Protein AF-A0A0J9EA52-F1 (afdb_monomer_lite)

Radius of gyration: 19.1 Å; chains: 1; bounding box: 50×24×46 Å

Foldseek 3Di:
DPPDCCVVDPDLVPLVVDDVSDSVPDDDPQRVQQVVCCVAQVDGPVCVVVVVTDHGCPVDDDPPPPPD

Organism: NCBI:txid1675527

Structure (mmCIF, N/CA/C/O backbone):
data_AF-A0A0J9EA52-F1
#
_entry.id   AF-A0A0J9EA52-F1
#
loop_
_atom_site.group_PDB
_atom_site.id
_atom_site.type_symbol
_atom_site.label_atom_id
_atom_site.label_alt_id
_atom_si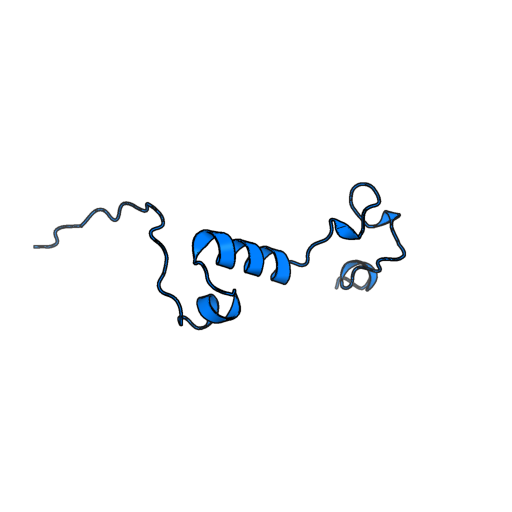te.label_comp_id
_atom_site.label_asym_id
_atom_site.label_entity_id
_atom_site.label_seq_id
_atom_site.pdbx_PDB_ins_code
_atom_site.Cartn_x
_atom_site.Cartn_y
_atom_site.Cartn_z
_atom_site.occupancy
_atom_site.B_iso_or_equiv
_atom_site.auth_seq_id
_atom_site.auth_comp_id
_atom_site.auth_asym_id
_atom_site.auth_atom_id
_atom_site.pdbx_PDB_model_num
ATOM 1 N N . MET A 1 1 ? -12.582 -3.847 -25.558 1.00 47.69 1 MET A N 1
ATOM 2 C CA . MET A 1 1 ? -11.671 -4.828 -24.927 1.00 47.69 1 MET A CA 1
ATOM 3 C C . MET A 1 1 ? -10.283 -4.218 -24.876 1.00 47.69 1 MET A C 1
ATOM 5 O O . MET A 1 1 ? -9.790 -3.816 -25.920 1.00 47.69 1 MET A O 1
ATOM 9 N N . LEU A 1 2 ? -9.668 -4.123 -23.696 1.00 50.41 2 LEU A N 1
ATOM 10 C CA . LEU A 1 2 ? -8.234 -3.844 -23.584 1.00 50.41 2 LEU A CA 1
ATOM 11 C C . LEU A 1 2 ? -7.485 -5.127 -23.967 1.00 50.41 2 LEU A C 1
ATOM 13 O O . LEU A 1 2 ? -7.410 -6.060 -23.178 1.00 50.41 2 LEU A O 1
ATOM 17 N N . THR A 1 3 ? -7.014 -5.207 -25.210 1.00 70.69 3 THR A N 1
ATOM 18 C CA . THR A 1 3 ? -6.367 -6.405 -25.776 1.00 70.69 3 THR A CA 1
ATOM 19 C C . THR A 1 3 ? -4.860 -6.463 -25.534 1.00 70.69 3 THR A C 1
ATOM 21 O O . THR A 1 3 ? -4.241 -7.469 -25.860 1.00 70.69 3 THR A O 1
ATOM 24 N N . CYS A 1 4 ? -4.253 -5.415 -24.968 1.00 65.50 4 CYS A N 1
ATOM 25 C CA . CYS A 1 4 ? -2.815 -5.369 -24.703 1.00 65.50 4 CYS A CA 1
ATOM 26 C C . CYS A 1 4 ? -2.485 -5.942 -23.310 1.00 65.50 4 CYS A C 1
ATOM 28 O O . CYS A 1 4 ? -2.6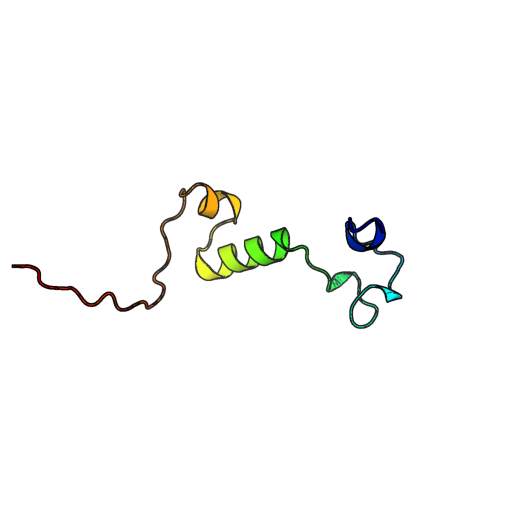98 -5.249 -22.312 1.00 65.50 4 CYS A O 1
ATOM 30 N N . PRO A 1 5 ? -1.909 -7.157 -23.213 1.00 67.81 5 PRO A N 1
ATOM 31 C CA . PRO A 1 5 ? -1.622 -7.811 -21.932 1.00 67.81 5 PRO A CA 1
ATOM 32 C C . PRO A 1 5 ? -0.588 -7.065 -21.078 1.00 67.81 5 PRO A C 1
ATOM 34 O O . PRO A 1 5 ? -0.632 -7.149 -19.856 1.00 67.81 5 PRO A O 1
ATOM 37 N N . VAL A 1 6 ? 0.281 -6.267 -21.704 1.00 66.88 6 VAL A N 1
ATOM 38 C CA . VAL A 1 6 ? 1.284 -5.418 -21.031 1.00 66.88 6 VAL A CA 1
ATOM 39 C C . VAL A 1 6 ? 0.688 -4.327 -20.135 1.00 66.88 6 VAL A C 1
ATOM 41 O O . VAL A 1 6 ? 1.385 -3.816 -19.266 1.00 66.88 6 VAL A O 1
ATOM 44 N N . PHE A 1 7 ? -0.586 -3.970 -20.322 1.00 64.88 7 PHE A N 1
ATOM 45 C CA . PHE A 1 7 ? -1.296 -3.059 -19.416 1.00 64.88 7 PHE A CA 1
ATOM 46 C C . PHE A 1 7 ? -2.067 -3.795 -18.314 1.00 64.88 7 PHE A C 1
ATOM 48 O O . PHE A 1 7 ? -2.510 -3.162 -17.361 1.00 64.88 7 PHE A O 1
ATOM 55 N N . LEU A 1 8 ? -2.242 -5.114 -18.442 1.00 68.62 8 LEU A N 1
ATOM 56 C CA . LEU A 1 8 ? -2.926 -5.948 -17.452 1.00 68.62 8 LEU A CA 1
ATOM 57 C C . LEU A 1 8 ? -1.943 -6.497 -16.416 1.00 68.62 8 LEU A C 1
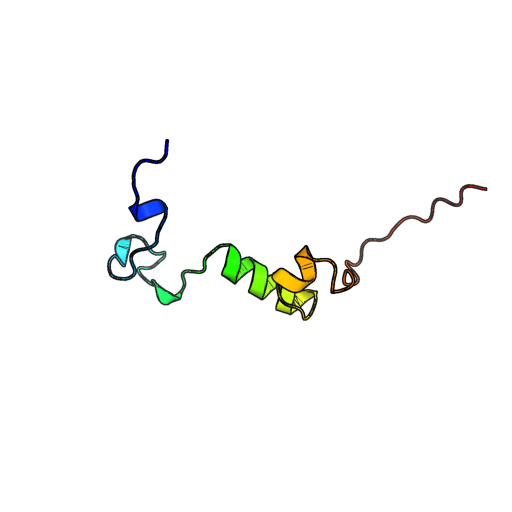ATOM 59 O O . LEU A 1 8 ? -2.266 -6.541 -15.232 1.00 68.62 8 LEU A O 1
ATOM 63 N N . PHE 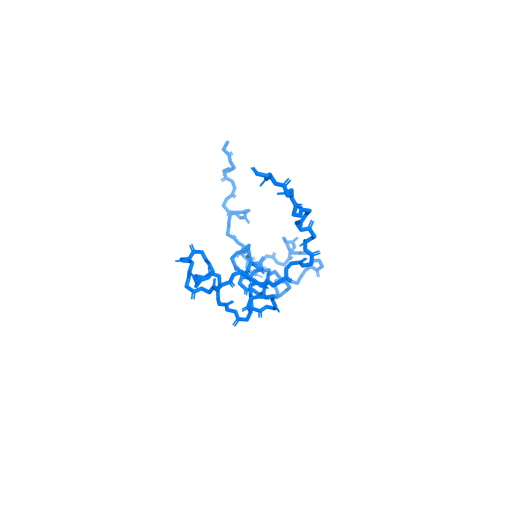A 1 9 ? -0.744 -6.882 -16.860 1.00 72.00 9 PHE A N 1
ATOM 64 C CA . PHE A 1 9 ? 0.311 -7.404 -16.001 1.00 72.00 9 PHE A CA 1
ATOM 65 C C . PHE A 1 9 ? 1.599 -6.600 -16.221 1.00 72.00 9 PHE A C 1
ATOM 67 O O . PHE A 1 9 ? 2.130 -6.605 -17.335 1.00 72.00 9 PHE A O 1
ATOM 74 N N . PRO A 1 10 ? 2.098 -5.895 -15.193 1.00 75.06 10 PRO A N 1
ATOM 75 C CA . PRO A 1 10 ? 3.317 -5.104 -15.299 1.00 75.06 10 PRO A CA 1
ATOM 76 C C . PRO A 1 10 ? 4.527 -6.025 -15.503 1.00 75.06 10 PRO A C 1
ATOM 78 O O . PRO A 1 10 ? 4.844 -6.861 -14.660 1.00 75.06 10 PRO A O 1
ATOM 81 N N . ASP A 1 11 ? 5.219 -5.852 -16.624 1.00 83.50 11 ASP A N 1
ATOM 82 C CA . ASP A 1 11 ? 6.483 -6.526 -16.925 1.00 83.50 11 ASP A CA 1
ATOM 83 C C . ASP A 1 11 ? 7.641 -5.681 -16.380 1.00 83.50 11 ASP A C 1
ATOM 85 O O . ASP A 1 11 ? 7.917 -4.606 -16.913 1.00 83.50 11 ASP A O 1
ATOM 89 N N . ARG A 1 12 ? 8.299 -6.145 -15.307 1.00 82.56 12 ARG A N 1
ATOM 90 C CA . ARG A 1 12 ? 9.349 -5.390 -14.592 1.00 82.56 12 ARG A CA 1
ATOM 91 C C . ARG A 1 12 ? 10.565 -5.073 -15.459 1.00 82.56 12 ARG A C 1
ATOM 93 O O . ARG A 1 12 ? 11.219 -4.064 -15.205 1.00 82.56 12 ARG A O 1
ATOM 100 N N . ASP A 1 13 ? 10.831 -5.869 -16.492 1.00 86.00 13 ASP A N 1
ATOM 101 C CA . ASP A 1 13 ? 11.967 -5.650 -17.392 1.00 86.00 13 ASP A CA 1
ATOM 102 C C . ASP A 1 13 ? 11.718 -4.463 -18.339 1.00 86.00 13 ASP A C 1
ATOM 104 O O . ASP A 1 13 ? 12.647 -3.852 -18.872 1.00 86.00 13 ASP A O 1
ATOM 108 N N . ARG A 1 14 ? 10.452 -4.060 -18.510 1.00 85.19 14 ARG A N 1
ATOM 109 C CA . ARG A 1 14 ? 10.045 -2.930 -19.354 1.00 85.19 14 ARG A CA 1
ATOM 110 C C . ARG A 1 14 ? 9.951 -1.643 -18.548 1.00 85.19 14 ARG A C 1
ATOM 112 O O . ARG A 1 14 ? 8.875 -1.066 -18.396 1.00 85.19 14 ARG A O 1
ATOM 119 N N . THR A 1 15 ? 11.096 -1.149 -18.087 1.00 86.62 15 THR A N 1
ATOM 120 C CA . THR A 1 15 ? 11.205 0.076 -17.271 1.00 86.62 15 THR A CA 1
ATOM 121 C C . THR A 1 15 ? 10.459 1.276 -17.867 1.00 86.62 15 THR A C 1
ATOM 123 O O . THR A 1 15 ? 9.828 2.023 -17.127 1.00 86.62 15 THR A O 1
ATOM 126 N N . ALA A 1 16 ? 10.423 1.420 -19.196 1.00 84.81 16 ALA A N 1
ATOM 127 C CA . ALA A 1 16 ? 9.703 2.491 -19.896 1.00 84.81 16 ALA A CA 1
ATOM 128 C C . ALA A 1 16 ? 8.187 2.554 -19.608 1.00 84.81 16 ALA A C 1
ATOM 130 O O . ALA A 1 16 ? 7.573 3.598 -19.815 1.00 84.81 16 ALA A O 1
ATOM 131 N N . LEU A 1 17 ? 7.581 1.458 -19.139 1.00 82.44 17 LEU A N 1
ATOM 132 C CA . LEU A 1 17 ? 6.166 1.409 -18.757 1.00 82.44 17 LEU A CA 1
ATOM 133 C C . LEU A 1 17 ? 5.910 1.928 -17.334 1.00 82.44 17 LEU A C 1
ATOM 135 O O . LEU A 1 17 ? 4.756 2.111 -16.948 1.00 82.44 17 LEU A O 1
ATOM 139 N N . PHE A 1 18 ? 6.963 2.180 -16.555 1.00 84.38 18 PHE A N 1
ATOM 140 C CA . PHE A 1 18 ? 6.866 2.639 -15.176 1.00 84.38 18 PHE A CA 1
ATOM 141 C C . PHE A 1 18 ? 7.193 4.123 -15.060 1.00 84.38 18 PHE A C 1
ATOM 143 O O . PHE A 1 18 ? 8.083 4.653 -15.730 1.00 84.38 18 PHE A O 1
ATOM 150 N N . ILE A 1 19 ? 6.494 4.803 -14.151 1.00 81.31 19 ILE A N 1
ATOM 151 C CA . ILE A 1 19 ? 6.762 6.205 -13.829 1.00 81.31 19 ILE A CA 1
ATOM 152 C C . ILE A 1 19 ? 8.235 6.341 -13.424 1.00 81.31 19 ILE A C 1
ATOM 154 O O . ILE A 1 19 ? 8.716 5.642 -12.533 1.00 81.31 19 ILE A O 1
ATOM 158 N N . ARG A 1 20 ? 8.953 7.246 -14.104 1.00 86.19 20 ARG A N 1
ATOM 159 C CA . ARG A 1 20 ? 10.401 7.482 -13.932 1.00 86.19 20 ARG A CA 1
ATOM 160 C C . ARG A 1 20 ? 11.285 6.256 -14.192 1.00 86.19 20 ARG A C 1
ATOM 162 O O . ARG A 1 20 ? 12.412 6.218 -13.711 1.00 86.19 20 ARG A O 1
ATOM 169 N N . GLY A 1 21 ? 10.801 5.259 -14.930 1.00 85.06 21 GLY A N 1
ATOM 170 C CA . GLY A 1 21 ? 11.594 4.068 -15.211 1.00 85.06 21 GLY A CA 1
ATOM 171 C C . GLY A 1 21 ? 11.824 3.173 -13.994 1.00 85.06 21 GLY A C 1
ATOM 172 O O . GLY A 1 21 ? 12.784 2.412 -14.005 1.00 85.06 21 GLY A O 1
ATOM 173 N N . CYS A 1 22 ? 11.004 3.290 -12.939 1.00 86.94 22 CYS A N 1
ATOM 174 C CA . CYS A 1 22 ? 11.208 2.601 -11.664 1.00 86.94 22 CYS A CA 1
ATOM 175 C C . CYS A 1 22 ? 10.114 1.547 -11.407 1.00 86.94 22 CYS A C 1
ATOM 177 O O . CYS A 1 22 ? 9.057 1.883 -10.862 1.00 86.94 22 CYS A O 1
ATOM 179 N N . PRO A 1 23 ? 10.349 0.271 -11.770 1.00 85.88 23 PRO A N 1
ATOM 180 C CA . PRO A 1 23 ? 9.422 -0.823 -11.489 1.00 85.88 23 PRO A CA 1
ATOM 181 C C . PRO A 1 23 ? 9.161 -1.031 -9.997 1.00 85.88 23 PRO A C 1
ATOM 183 O O . PRO A 1 23 ? 8.056 -1.392 -9.618 1.00 85.88 23 PRO A O 1
ATOM 186 N N . ASP A 1 24 ? 10.144 -0.765 -9.136 1.00 83.81 24 ASP A N 1
ATOM 187 C CA . ASP A 1 24 ? 10.021 -0.982 -7.686 1.00 83.81 24 ASP A CA 1
ATOM 188 C C . ASP A 1 24 ? 9.061 0.005 -7.009 1.00 83.81 24 ASP A C 1
ATOM 190 O O . ASP A 1 24 ? 8.551 -0.256 -5.920 1.00 83.81 24 ASP A O 1
ATOM 194 N N . ALA A 1 25 ? 8.795 1.145 -7.654 1.00 82.75 25 ALA A N 1
ATOM 195 C CA . ALA A 1 25 ? 7.797 2.104 -7.196 1.00 82.75 25 ALA A CA 1
ATOM 196 C C . ALA A 1 25 ? 6.362 1.686 -7.562 1.00 82.75 25 ALA A C 1
ATOM 198 O O . ALA A 1 25 ? 5.406 2.263 -7.040 1.00 82.75 25 ALA A O 1
ATOM 199 N N . TYR A 1 26 ? 6.196 0.709 -8.460 1.00 84.38 26 TYR A N 1
ATOM 200 C CA . TYR A 1 26 ? 4.886 0.198 -8.835 1.00 84.38 26 TYR A CA 1
ATOM 201 C C . TYR A 1 26 ? 4.266 -0.588 -7.683 1.00 84.38 26 TYR A C 1
ATOM 203 O O . TYR A 1 26 ? 4.903 -1.448 -7.078 1.00 84.38 26 TYR A O 1
ATOM 211 N N . LYS A 1 27 ? 2.989 -0.318 -7.418 1.00 83.06 27 LYS A N 1
ATOM 212 C CA . LYS A 1 27 ? 2.156 -1.111 -6.518 1.00 83.06 27 LYS A CA 1
ATOM 213 C C . LYS A 1 27 ? 0.859 -1.445 -7.227 1.00 83.06 27 LYS A C 1
ATOM 215 O O . LYS A 1 27 ? 0.239 -0.576 -7.843 1.00 83.06 27 LYS A O 1
ATOM 220 N N . THR A 1 28 ? 0.435 -2.694 -7.117 1.00 83.50 28 THR A N 1
ATOM 221 C CA . THR A 1 28 ? -0.904 -3.109 -7.530 1.00 83.50 28 THR A CA 1
ATOM 222 C C . THR A 1 28 ? -1.961 -2.430 -6.657 1.00 83.50 28 THR A C 1
ATOM 224 O O . THR A 1 28 ? -1.698 -2.034 -5.518 1.00 83.50 28 THR A O 1
ATOM 227 N N . ILE A 1 29 ? -3.193 -2.343 -7.166 1.00 85.38 29 ILE A N 1
ATOM 228 C CA . ILE A 1 29 ? -4.336 -1.832 -6.391 1.00 85.38 29 ILE A CA 1
ATOM 229 C C . ILE A 1 29 ? -4.496 -2.624 -5.084 1.00 85.38 29 ILE A C 1
ATOM 231 O O . ILE A 1 29 ? -4.749 -2.034 -4.038 1.00 85.38 29 ILE A O 1
ATOM 235 N N . ALA A 1 30 ? -4.279 -3.943 -5.120 1.00 85.06 30 ALA A N 1
ATOM 236 C CA . ALA A 1 30 ? -4.354 -4.800 -3.941 1.00 85.06 30 ALA A CA 1
ATOM 237 C C . ALA A 1 30 ? -3.281 -4.457 -2.889 1.00 85.06 30 ALA A C 1
ATOM 239 O O . ALA A 1 30 ? -3.590 -4.370 -1.702 1.00 85.06 30 ALA A O 1
ATOM 240 N N . GLU A 1 31 ? -2.033 -4.218 -3.305 1.00 89.00 31 GLU A N 1
ATOM 241 C CA . GLU A 1 31 ? -0.953 -3.810 -2.395 1.00 89.00 31 GLU A CA 1
ATOM 242 C C . GLU A 1 31 ? -1.196 -2.420 -1.804 1.00 89.00 31 GLU A C 1
ATOM 244 O O . GLU A 1 31 ? -0.973 -2.213 -0.610 1.00 89.00 31 GLU A O 1
ATOM 249 N N . ALA A 1 32 ? -1.677 -1.476 -2.617 1.00 90.44 32 ALA A N 1
ATOM 250 C CA . ALA A 1 32 ? -2.030 -0.136 -2.162 1.00 90.44 32 ALA A CA 1
ATOM 251 C C . ALA A 1 32 ? -3.189 -0.170 -1.150 1.00 90.44 32 ALA A C 1
ATOM 253 O O . ALA A 1 32 ? -3.081 0.432 -0.082 1.00 90.44 32 ALA A O 1
ATOM 254 N N . ALA A 1 33 ? -4.249 -0.929 -1.441 1.00 91.94 33 ALA A N 1
ATOM 255 C CA . ALA A 1 33 ? -5.386 -1.111 -0.542 1.00 91.94 33 ALA A CA 1
ATOM 256 C C . ALA A 1 33 ? -4.967 -1.771 0.778 1.00 91.94 33 ALA A C 1
ATOM 258 O O . ALA A 1 33 ? -5.319 -1.295 1.851 1.00 91.94 33 ALA A O 1
ATOM 259 N N . ASN A 1 34 ? -4.147 -2.823 0.724 1.00 94.88 34 ASN A N 1
ATOM 260 C CA . ASN A 1 34 ? -3.655 -3.480 1.931 1.00 94.88 34 ASN A CA 1
ATOM 261 C C . ASN A 1 34 ? -2.757 -2.568 2.777 1.00 94.88 34 ASN A C 1
ATOM 263 O O . ASN A 1 34 ? -2.845 -2.598 4.002 1.00 94.88 34 ASN A O 1
ATOM 267 N N . ALA A 1 35 ? -1.912 -1.743 2.151 1.00 93.44 35 ALA A N 1
ATOM 268 C CA . ALA A 1 35 ? -1.129 -0.743 2.873 1.00 93.44 35 ALA A CA 1
ATOM 269 C C . ALA A 1 35 ? -2.035 0.287 3.565 1.00 93.44 35 ALA A C 1
ATOM 271 O O . ALA A 1 35 ? -1.836 0.566 4.743 1.00 93.44 35 ALA A O 1
ATOM 272 N N . TYR A 1 36 ? -3.060 0.783 2.866 1.00 92.94 36 TYR A N 1
ATOM 273 C CA . TYR A 1 36 ? -4.054 1.697 3.427 1.00 92.94 36 TYR A CA 1
ATOM 274 C C . TYR A 1 36 ? -4.788 1.083 4.630 1.00 92.94 36 TYR A C 1
ATOM 276 O O . TYR A 1 36 ? -4.790 1.671 5.711 1.00 92.94 36 TYR A O 1
ATOM 284 N N . CYS A 1 37 ? -5.326 -0.136 4.496 1.00 93.81 37 CYS A N 1
ATOM 285 C CA . CYS A 1 37 ? -5.987 -0.841 5.600 1.00 93.81 37 CYS A CA 1
ATOM 286 C C . CYS A 1 37 ? -5.053 -1.025 6.803 1.00 93.81 37 CYS A C 1
ATOM 288 O O . CYS A 1 37 ? -5.459 -0.802 7.939 1.00 93.81 37 CYS A O 1
ATOM 290 N N . ARG A 1 38 ? -3.772 -1.337 6.585 1.00 94.06 38 ARG A N 1
ATOM 291 C CA . ARG A 1 38 ? -2.810 -1.440 7.692 1.00 94.06 38 ARG A CA 1
ATOM 292 C C . ARG A 1 38 ? -2.568 -0.112 8.398 1.00 94.06 38 ARG A C 1
ATOM 294 O O . ARG A 1 38 ? -2.364 -0.116 9.605 1.00 94.06 38 ARG A O 1
ATOM 301 N N . THR A 1 39 ? -2.573 1.002 7.673 1.00 92.62 39 THR A N 1
ATOM 302 C CA . THR A 1 39 ? -2.370 2.332 8.259 1.00 92.62 39 THR A CA 1
ATOM 303 C C . THR A 1 39 ? -3.576 2.797 9.073 1.00 92.62 39 THR A C 1
ATOM 305 O O . THR A 1 39 ? -3.380 3.336 10.155 1.00 92.62 39 THR A O 1
ATOM 308 N N . PHE A 1 40 ? -4.798 2.588 8.575 1.00 90.69 40 PHE A N 1
ATOM 309 C CA . PHE A 1 40 ? -6.006 3.168 9.178 1.00 90.69 40 PHE A CA 1
ATOM 310 C C . PHE A 1 40 ? -6.820 2.181 10.027 1.00 90.69 40 PHE A C 1
ATOM 312 O O . PHE A 1 40 ? -7.329 2.567 11.071 1.00 90.69 40 PHE A O 1
ATOM 319 N N . TRP A 1 41 ? -6.905 0.909 9.628 1.00 92.19 41 TRP A N 1
ATOM 320 C CA . TRP A 1 41 ? -7.574 -0.152 10.401 1.00 92.19 41 TRP A CA 1
ATOM 321 C C . TRP A 1 41 ? -6.603 -0.934 11.298 1.00 92.19 41 TRP A C 1
ATOM 323 O O . TRP A 1 41 ? -7.040 -1.682 12.166 1.00 92.19 41 TRP A O 1
ATOM 333 N N . GLY A 1 42 ? -5.288 -0.850 11.062 1.00 92.88 42 GLY A N 1
ATOM 334 C CA . GLY A 1 42 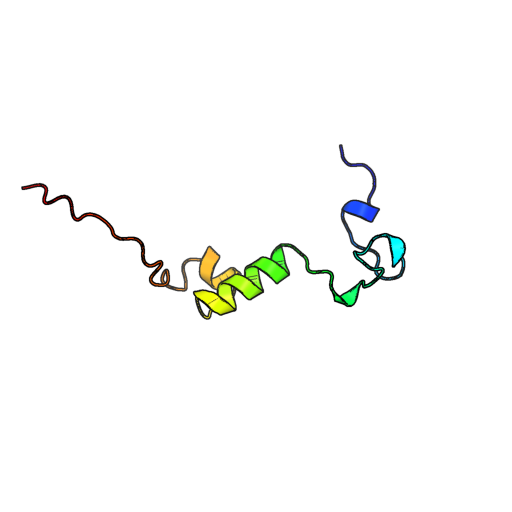? -4.320 -1.738 11.720 1.00 92.88 42 GLY A CA 1
ATOM 335 C C . GLY A 1 42 ? -4.431 -3.207 11.280 1.00 92.88 42 GLY A C 1
ATOM 336 O O . GLY A 1 42 ? -3.827 -4.078 11.903 1.00 92.88 42 GLY A O 1
ATOM 337 N N . ALA A 1 43 ? -5.180 -3.492 10.208 1.00 93.94 43 ALA A N 1
ATOM 338 C CA . ALA A 1 43 ? -5.517 -4.842 9.759 1.00 93.94 43 ALA A CA 1
ATOM 339 C C . ALA A 1 43 ? -5.254 -5.047 8.259 1.00 93.94 43 ALA A C 1
ATOM 341 O O . ALA A 1 43 ? -4.997 -4.099 7.511 1.00 93.94 43 ALA A O 1
ATOM 342 N N . SER A 1 44 ? -5.276 -6.304 7.803 1.00 95.56 44 SER A N 1
ATOM 343 C CA . SER A 1 44 ? -5.119 -6.605 6.378 1.00 95.56 44 SER A CA 1
ATOM 344 C C . SER A 1 44 ? -6.393 -6.285 5.595 1.00 95.56 44 SER A C 1
ATOM 346 O O . SER A 1 44 ? -7.494 -6.311 6.142 1.00 95.56 44 SER A O 1
ATOM 348 N N . VAL A 1 45 ? -6.265 -6.055 4.283 1.00 94.06 45 VAL A N 1
ATOM 349 C CA . VAL A 1 45 ? -7.435 -5.839 3.408 1.00 94.06 45 VAL A CA 1
ATOM 350 C C . VAL A 1 45 ? -8.425 -7.010 3.459 1.00 94.06 45 VAL A C 1
ATOM 352 O O . VAL A 1 45 ? -9.628 -6.811 3.333 1.00 94.06 45 VAL A O 1
ATOM 355 N N . ILE A 1 46 ? -7.936 -8.235 3.687 1.00 95.19 46 ILE A N 1
ATOM 356 C CA . ILE A 1 46 ? -8.780 -9.431 3.784 1.00 95.19 46 ILE A CA 1
ATOM 357 C C . ILE A 1 46 ? -9.653 -9.370 5.040 1.00 95.19 46 ILE A C 1
ATOM 359 O O . ILE A 1 46 ? -10.833 -9.707 4.970 1.00 95.19 46 ILE A O 1
ATOM 363 N N . ASP A 1 47 ? -9.089 -8.938 6.166 1.00 94.75 47 ASP A N 1
ATOM 364 C CA . ASP A 1 47 ? -9.803 -8.868 7.445 1.00 94.75 47 ASP A CA 1
ATOM 365 C C . ASP A 1 47 ? -10.873 -7.776 7.415 1.00 94.75 47 ASP A C 1
ATOM 367 O O . ASP A 1 47 ? -12.002 -8.008 7.846 1.00 94.75 47 ASP A O 1
ATOM 371 N N . VAL A 1 48 ? -10.547 -6.627 6.812 1.00 91.69 48 VAL A N 1
ATOM 372 C CA . VAL A 1 48 ? -11.484 -5.513 6.619 1.00 91.69 48 VAL A CA 1
ATOM 373 C C . VAL A 1 48 ? -12.654 -5.927 5.723 1.00 91.69 48 VAL A C 1
ATOM 375 O O . VAL A 1 48 ? -13.806 -5.782 6.116 1.00 91.69 48 VAL A O 1
ATOM 378 N N . VAL A 1 49 ? -12.387 -6.516 4.550 1.00 91.81 49 VAL A N 1
ATOM 379 C CA . VAL A 1 49 ? -13.447 -6.924 3.603 1.00 91.81 49 VAL A CA 1
ATOM 380 C C . VAL A 1 49 ? -14.337 -8.033 4.171 1.00 91.81 49 VAL A C 1
ATOM 382 O O . VAL A 1 49 ? -15.520 -8.106 3.846 1.00 91.81 49 VAL A O 1
ATOM 385 N N . LYS A 1 50 ? -13.793 -8.896 5.035 1.00 94.88 50 LYS A N 1
ATOM 386 C CA . LYS A 1 50 ? -14.569 -9.931 5.732 1.00 94.88 50 LYS A CA 1
ATOM 387 C C . LYS A 1 50 ? -15.318 -9.414 6.965 1.00 94.88 50 LYS A C 1
ATOM 389 O O . LYS A 1 50 ? -16.015 -10.204 7.595 1.00 94.88 50 LYS A O 1
ATOM 394 N N . GLY A 1 51 ? -15.167 -8.138 7.326 1.00 91.19 51 GLY A N 1
ATOM 395 C CA . GLY A 1 51 ? -15.784 -7.558 8.520 1.00 91.19 51 GLY A CA 1
ATOM 396 C C . GLY A 1 51 ? -15.226 -8.119 9.832 1.00 91.19 51 GLY A C 1
ATOM 397 O O . GLY A 1 51 ? -15.915 -8.113 10.846 1.00 91.19 51 GLY A O 1
ATOM 398 N N . LEU A 1 52 ? -13.996 -8.643 9.819 1.00 93.94 52 LEU A N 1
ATOM 399 C CA . LEU A 1 52 ? -13.331 -9.190 11.008 1.00 93.94 52 LEU A CA 1
ATOM 400 C C . LEU A 1 52 ? -12.676 -8.101 11.865 1.00 93.94 52 LEU A C 1
ATOM 402 O O . LEU A 1 52 ? -12.264 -8.365 12.992 1.00 93.94 52 LEU A O 1
ATOM 406 N N . THR A 1 53 ? -12.551 -6.888 11.328 1.00 90.38 53 THR A N 1
ATOM 407 C CA . THR A 1 53 ? -12.007 -5.723 12.024 1.00 90.38 53 THR A CA 1
ATOM 408 C C . THR A 1 53 ? -13.082 -4.641 12.082 1.00 90.38 53 THR A C 1
ATOM 410 O O . THR A 1 53 ? -13.689 -4.366 11.045 1.00 90.38 53 THR A O 1
ATOM 413 N N . PRO A 1 54 ? -13.336 -4.035 13.257 1.00 87.81 54 PRO A N 1
ATOM 414 C CA . PRO A 1 54 ? -14.263 -2.915 13.359 1.00 87.81 54 PRO A CA 1
ATOM 415 C C . PRO A 1 54 ? -13.777 -1.733 12.517 1.00 87.81 54 PRO A C 1
ATOM 417 O O . PRO A 1 54 ? -12.577 -1.564 12.287 1.00 87.81 54 PRO A O 1
ATOM 420 N N . GLU A 1 55 ? -14.720 -0.925 12.048 1.00 86.00 55 GLU A N 1
ATOM 421 C CA . GLU A 1 55 ? -14.413 0.312 11.340 1.00 86.00 55 GLU A CA 1
ATOM 422 C C . GLU A 1 55 ? -13.708 1.294 12.295 1.00 86.00 55 GLU A C 1
ATOM 424 O O . GLU A 1 55 ? -14.174 1.477 13.424 1.00 86.00 55 GLU A O 1
ATOM 429 N N . PRO A 1 56 ? -12.551 1.867 11.913 1.00 84.94 56 PRO A N 1
ATOM 430 C CA . PRO A 1 56 ? -11.849 2.847 12.717 1.00 84.94 56 PRO A CA 1
ATOM 431 C C . PRO A 1 56 ? -12.674 4.125 12.785 1.00 84.94 56 PRO A C 1
ATOM 433 O O . PRO A 1 56 ? -13.487 4.411 11.909 1.00 84.94 56 PRO A O 1
ATOM 436 N N . GLU A 1 57 ? -12.427 4.929 13.811 1.00 81.12 57 GLU A N 1
ATOM 437 C CA . GLU A 1 57 ? -13.072 6.230 13.938 1.00 81.12 57 GLU A CA 1
ATOM 438 C C . GLU A 1 57 ? -12.663 7.126 12.755 1.00 81.12 57 GLU A C 1
ATOM 440 O O . GLU A 1 57 ? -11.524 7.584 12.652 1.00 81.12 57 GLU A O 1
ATOM 445 N N . THR A 1 58 ? -13.600 7.358 11.835 1.00 77.62 58 THR A N 1
ATOM 446 C CA . THR A 1 58 ? -13.400 8.130 10.596 1.00 77.62 58 THR A CA 1
ATOM 447 C C . THR A 1 58 ? -13.438 9.643 10.822 1.00 77.62 58 THR A C 1
ATOM 449 O O . THR A 1 58 ? -13.190 10.417 9.899 1.00 77.62 58 THR A O 1
ATOM 452 N N . GLY A 1 59 ? -13.743 10.087 12.046 1.00 70.19 59 GLY A N 1
ATOM 453 C CA . GLY A 1 59 ? -14.008 11.494 12.356 1.00 70.19 59 GLY A CA 1
ATOM 454 C C . GLY A 1 59 ? -15.319 12.011 11.753 1.00 70.19 59 GLY A C 1
ATOM 455 O O . GLY A 1 59 ? -15.575 13.215 11.789 1.00 70.19 59 GLY A O 1
ATOM 456 N N . GLU A 1 60 ? -16.149 11.124 11.201 1.00 76.75 60 GLU A N 1
ATOM 457 C CA . GLU A 1 60 ? -17.482 11.463 10.721 1.00 76.75 60 GLU A CA 1
ATOM 458 C C . GLU A 1 60 ? -18.373 11.839 11.911 1.00 76.75 60 GLU A C 1
ATOM 460 O O . GLU A 1 60 ? -18.590 11.058 12.839 1.00 76.75 60 GLU A O 1
ATOM 465 N N . VAL A 1 61 ? -18.883 13.072 11.900 1.00 72.56 61 VAL A N 1
ATOM 466 C CA . VAL A 1 61 ? -19.858 13.535 12.887 1.00 72.56 61 VAL A CA 1
ATOM 467 C C . VAL A 1 61 ? -21.229 13.081 12.409 1.00 72.56 61 VAL A C 1
ATOM 469 O O . VAL A 1 61 ? -21.849 13.726 11.565 1.00 72.56 61 VAL A O 1
ATOM 472 N N . PHE A 1 62 ? -21.706 11.957 12.937 1.00 71.19 62 PHE A N 1
ATOM 473 C CA . PHE A 1 62 ? -23.105 11.585 12.780 1.00 71.19 62 PHE A CA 1
ATOM 474 C C . PHE A 1 62 ? -23.928 12.563 13.619 1.00 71.19 62 PHE A C 1
ATOM 476 O O . PHE A 1 62 ? -23.924 12.484 14.849 1.00 71.19 62 PHE A O 1
ATOM 483 N N . GLU A 1 63 ? -24.601 13.522 12.974 1.00 70.00 63 GLU A N 1
ATOM 484 C CA . GLU A 1 63 ? -25.652 14.287 13.642 1.00 70.00 63 GLU A CA 1
ATOM 485 C C . GLU A 1 63 ? -26.649 13.272 14.203 1.00 70.00 63 GLU A C 1
ATOM 487 O O . GLU A 1 63 ? -27.372 12.605 13.463 1.00 70.00 63 GLU A O 1
ATOM 4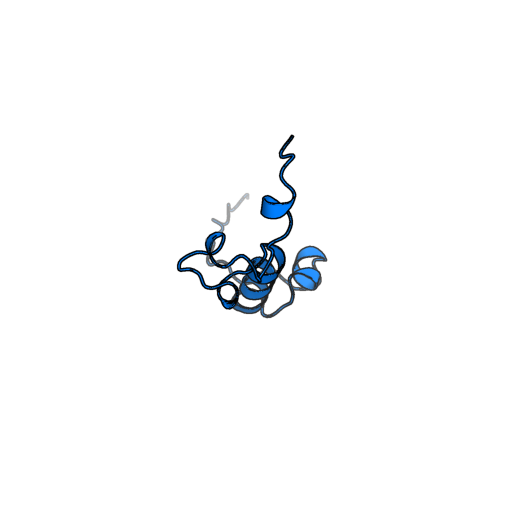92 N N . MET A 1 64 ? -26.648 13.108 15.527 1.00 62.47 64 MET A N 1
ATOM 493 C CA . MET A 1 64 ? -27.684 12.365 16.222 1.00 62.47 64 MET A CA 1
ATOM 494 C C . MET A 1 64 ? -28.998 13.090 15.956 1.00 62.47 64 MET A C 1
ATOM 496 O O . MET A 1 64 ? -29.353 14.036 16.662 1.00 62.47 64 MET A O 1
ATOM 500 N N . SER A 1 65 ? -29.739 12.649 14.941 1.00 60.97 65 SER A N 1
ATOM 501 C CA . SER A 1 65 ? -31.148 12.976 14.853 1.00 60.97 65 SER A CA 1
ATOM 502 C C . SER A 1 65 ? -31.805 12.347 16.078 1.00 60.97 65 SER A C 1
ATOM 504 O O . SER A 1 65 ? -32.045 11.139 16.122 1.00 60.97 65 SER A O 1
ATOM 506 N N . LEU A 1 66 ? -32.042 13.166 17.101 1.00 60.25 66 LEU A N 1
ATOM 507 C CA . LEU A 1 66 ? -33.001 12.893 18.161 1.00 60.25 66 LEU A CA 1
ATOM 508 C C . LEU A 1 66 ? -34.372 12.751 17.494 1.00 60.25 66 LEU A C 1
ATOM 510 O O . LEU A 1 66 ? -35.120 13.716 17.358 1.00 60.25 66 LEU A O 1
ATOM 514 N N . ALA A 1 67 ? -34.670 11.549 17.011 1.00 51.81 67 ALA A N 1
ATOM 515 C CA . ALA A 1 67 ? -36.030 11.152 16.713 1.00 51.81 67 ALA A CA 1
ATOM 516 C C . ALA A 1 67 ? -36.654 10.713 18.042 1.00 51.81 67 ALA A C 1
ATOM 518 O O . ALA A 1 67 ? -36.188 9.761 18.671 1.00 51.81 67 ALA A O 1
ATOM 519 N N . ALA A 1 68 ? -37.614 11.530 18.474 1.00 47.47 68 ALA A N 1
ATOM 520 C CA . ALA A 1 68 ? -38.405 11.432 19.694 1.00 47.47 68 ALA A CA 1
ATOM 521 C C . ALA A 1 68 ? -39.262 10.161 19.781 1.00 47.47 68 ALA A C 1
ATOM 523 O O . ALA A 1 68 ? -39.603 9.598 18.715 1.00 47.47 68 ALA A O 1
#

Sequence (68 aa):
MLTCPVFLFPDRDRTALFIRGCPDAYKTIAEAANAYCRTFWGASVIDVVKGLTPEPETGEVFEMSLAA

pLDDT: mean 81.41, std 12.46, range [47.47, 95.56]

Secondary structure (DSSP, 8-state):
----GGGTS--TT-GGGSGGG-GGG---HHHHHHHHHHHHTSS-HHHHHTT-SPPP------------